Protein 6V67 (pdb70)

Nearest PDB structures (foldseek):
  6v67-assembly1_A  TM=1.024E+00  e=6.667E-07  synthetic construct
  4llg-assembly2_N  TM=4.588E-01  e=8.953E-01  Escherichia phage T7
  8hjj-assembly3_C  TM=6.338E-01  e=7.890E+00  Rhodobacter capsulatus DE442
  7bpm-assembly1_A  TM=6.033E-01  e=7.355E+00  synthetic construct
  6v67-assembly1_A  TM=9.864E-01  e=9.650E-06  synthetic construct

Structure (mmCIF, N/CA/C/O backbone):
data_6V67
#
_entry.id   6V67
#
_cell.length_a   50.849
_cell.length_b   26.744
_cell.length_c   51.537
_cell.angle_alpha   90.000
_cell.angle_beta   99.670
_cell.angle_gamma   90.000
#
_symmetry.space_group_name_H-M   'C 1 2 1'
#
loop_
_entity.id
_entity.type
_entity.pdbx_description
1 polymer 'PD-1 Binding Miniprotein GR918.2'
2 water water
#
loop_
_atom_site.group_PDB
_atom_site.id
_atom_site.type_symbol
_atom_site.label_atom_id
_atom_site.label_alt_id
_atom_site.label_comp_id
_atom_site.label_asym_id
_atom_site.label_entity_id
_atom_site.label_seq_id
_atom_site.pdbx_PDB_ins_code
_atom_site.Cartn_x
_atom_site.Cartn_y
_atom_site.Cartn_z
_atom_site.occupancy
_atom_site.B_iso_or_equiv
_atom_site.auth_seq_id
_atom_site.auth_comp_id
_atom_site.auth_asym_id
_atom_site.auth_atom_id
_atom_site.pdbx_PDB_model_num
ATOM 1 N N . SER A 1 2 ? 15.166 4.413 -1.390 1.00 25.29 2 SER A N 1
ATOM 2 C CA . SER A 1 2 ? 16.119 3.980 -0.374 1.00 24.05 2 SER A CA 1
ATOM 3 C C . SER A 1 2 ? 16.132 4.971 0.789 1.00 22.01 2 SER A C 1
ATOM 4 O O . SER A 1 2 ? 16.098 6.186 0.590 1.00 24.66 2 SER A O 1
ATOM 7 N N . CYS A 1 3 ? 16.184 4.456 2.005 1.00 17.35 3 CYS A N 1
ATOM 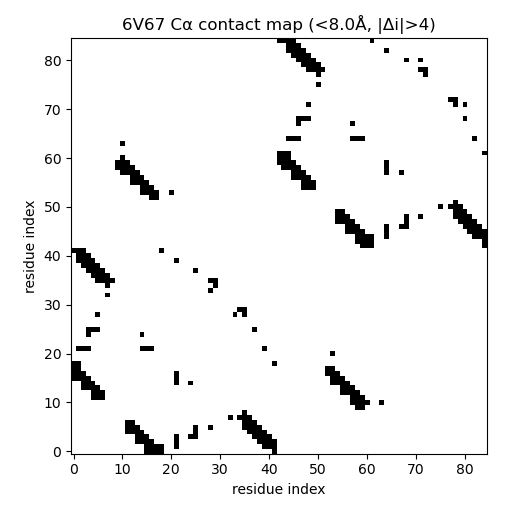8 C CA . CYS A 1 3 ? 16.053 5.291 3.184 1.00 15.40 3 CYS A CA 1
ATOM 9 C C . CYS A 1 3 ? 17.381 5.412 3.914 1.00 12.47 3 CYS A C 1
ATOM 10 O O . CYS A 1 3 ? 18.271 4.570 3.786 1.00 13.39 3 CYS A O 1
ATOM 17 N N . PHE A 1 4 ? 17.470 6.472 4.705 1.00 11.00 4 PHE A N 1
ATOM 18 C CA . PHE A 1 4 ? 18.589 6.749 5.596 1.00 10.82 4 PHE A CA 1
ATOM 19 C C . PHE A 1 4 ? 18.028 6.946 6.992 1.00 9.69 4 PHE A C 1
ATOM 20 O O . PHE A 1 4 ? 17.059 7.684 7.166 1.00 11.16 4 PHE A O 1
ATOM 37 N N . CYS A 1 5 ? 18.608 6.279 7.977 1.00 8.91 5 CYS A N 1
ATOM 38 C CA . CYS A 1 5 ? 18.130 6.416 9.337 1.00 8.68 5 CYS A CA 1
ATOM 39 C C . CYS A 1 5 ? 19.305 6.449 10.305 1.00 8.39 5 CYS A C 1
ATOM 40 O O . CYS A 1 5 ? 20.408 5.967 10.016 1.00 8.76 5 CYS A O 1
ATOM 47 N N . VAL A 1 6 ? 19.048 7.062 11.458 1.00 8.90 6 VAL A N 1
ATOM 48 C CA . VAL A 1 6 ? 20.088 7.482 12.388 1.00 9.10 6 VAL A CA 1
ATOM 49 C C . VAL A 1 6 ? 19.645 7.189 13.812 1.00 8.90 6 VAL A C 1
ATOM 50 O O . VAL A 1 6 ? 18.488 7.418 14.174 1.00 9.37 6 VAL A O 1
ATOM 63 N N . CYS A 1 7 ? 20.596 6.757 14.639 1.00 8.63 7 CYS A N 1
ATOM 64 C CA . CYS A 1 7 ? 20.400 6.527 16.071 1.00 8.73 7 CYS A CA 1
ATOM 65 C C . CYS A 1 7 ? 21.660 7.029 16.776 1.00 9.10 7 CYS A C 1
ATOM 66 O O . CYS A 1 7 ? 22.690 6.350 16.748 1.00 9.77 7 CYS A O 1
ATOM 73 N N . ILE A 1 8 ? 21.580 8.203 17.402 1.00 8.99 8 ILE A N 1
ATOM 74 C CA . ILE A 1 8 ? 22.725 8.840 18.056 1.00 9.27 8 ILE A CA 1
ATOM 75 C C . ILE A 1 8 ? 22.569 8.681 19.554 1.00 9.37 8 ILE A C 1
ATOM 76 O O . ILE A 1 8 ? 21.573 9.133 20.124 1.00 10.33 8 ILE A O 1
ATOM 92 N N . THR A 1 9 ? 23.578 8.102 20.206 1.00 10.10 9 THR A N 1
ATOM 93 C CA . THR A 1 9 ? 23.625 8.002 21.664 1.00 12.13 9 THR A CA 1
ATOM 94 C C . THR A 1 9 ? 24.961 8.560 22.124 1.00 11.04 9 THR A C 1
ATOM 95 O O . THR A 1 9 ? 25.977 7.855 22.206 1.00 11.11 9 THR A O 1
ATOM 106 N N . GLY A 1 10 ? 24.964 9.839 22.451 1.00 12.09 10 GLY A N 1
ATOM 107 C CA . GLY A 1 10 ? 26.185 10.477 22.869 1.00 12.25 10 GLY A CA 1
ATOM 108 C C . GLY A 1 10 ? 27.265 10.336 21.811 1.00 11.66 10 GLY A C 1
ATOM 109 O O . GLY A 1 10 ? 27.065 10.698 20.657 1.00 11.69 10 GLY A O 1
ATOM 113 N N . PRO A 1 11 ? 28.430 9.801 22.177 1.00 11.84 11 PRO A N 1
ATOM 114 C CA . PRO A 1 11 ? 29.535 9.682 21.221 1.00 12.18 11 PRO A CA 1
ATOM 115 C C . PRO A 1 11 ? 29.470 8.455 20.335 1.00 11.54 11 PRO A C 1
ATOM 116 O O . PRO A 1 11 ? 30.390 8.251 19.539 1.00 13.45 11 PRO A O 1
ATOM 127 N N . GLN A 1 12 ? 28.453 7.611 20.473 1.00 10.03 12 GLN A N 1
ATOM 128 C CA . GLN A 1 12 ? 28.245 6.494 19.570 1.00 9.89 12 GLN A CA 1
ATOM 129 C C . GLN A 1 12 ? 27.158 6.883 18.584 1.00 8.98 12 GLN A C 1
ATOM 130 O O . GLN A 1 12 ? 26.042 7.208 18.985 1.00 9.91 12 GLN A O 1
ATOM 144 N N . TRP A 1 13 ? 27.491 6.836 17.299 1.00 8.62 13 TRP A N 1
ATOM 145 C CA . TRP A 1 13 ? 26.614 7.302 16.235 1.00 8.70 13 TRP A CA 1
ATOM 146 C C . TRP A 1 13 ? 26.363 6.142 15.283 1.00 8.68 13 TRP A C 1
ATOM 147 O O . TRP A 1 13 ? 27.302 5.649 14.663 1.00 9.74 13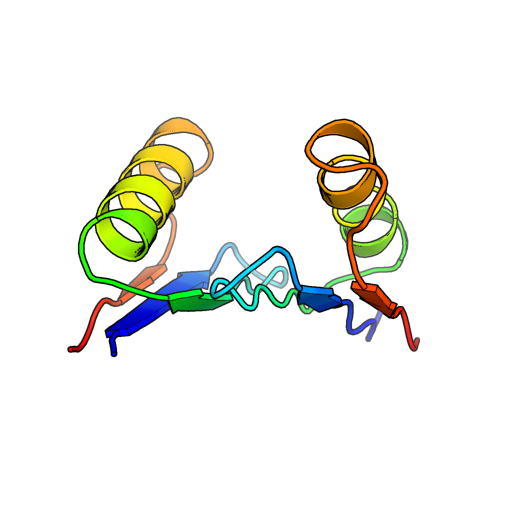 TRP A O 1
ATOM 168 N N A ASP A 1 14 ? 25.109 5.712 15.165 0.74 8.13 14 ASP A N 1
ATOM 169 N N B ASP A 1 14 ? 25.104 5.742 15.142 0.26 8.55 14 ASP A N 1
ATOM 170 C CA A ASP A 1 14 ? 24.748 4.598 14.302 0.74 8.29 14 ASP A CA 1
ATOM 171 C CA B ASP A 1 14 ? 24.741 4.616 14.298 0.26 8.62 14 ASP A CA 1
ATOM 172 C C A ASP A 1 14 ? 23.901 5.080 13.134 0.74 8.18 14 ASP A C 1
ATOM 173 C C B ASP A 1 14 ? 23.882 5.080 13.133 0.26 8.39 14 ASP A C 1
ATOM 174 O O A ASP A 1 14 ? 23.003 5.913 13.302 0.74 8.47 14 ASP A O 1
ATOM 175 O O B ASP A 1 14 ? 22.998 5.928 13.293 0.26 8.44 14 ASP A O 1
ATOM 192 N N . TYR A 1 15 ? 24.138 4.497 11.965 1.00 8.08 15 TYR A N 1
ATOM 193 C CA . TYR A 1 15 ? 23.453 4.853 10.733 1.00 8.30 15 TYR A CA 1
ATOM 194 C C . TYR A 1 15 ? 23.094 3.587 9.975 1.00 8.74 15 TYR A C 1
ATOM 195 O O . TYR A 1 15 ? 23.786 2.569 10.067 1.00 8.94 15 TYR A O 1
ATOM 214 N N . ARG A 1 16 ? 22.025 3.678 9.189 1.00 8.84 16 ARG A N 1
ATOM 215 C CA . ARG A 1 16 ? 21.626 2.613 8.294 1.00 8.99 16 ARG A CA 1
ATOM 216 C C . ARG A 1 16 ? 21.111 3.207 6.994 1.00 9.46 16 ARG A C 1
ATOM 217 O O . ARG A 1 16 ? 20.360 4.187 6.982 1.00 9.79 16 ARG A O 1
ATOM 238 N N . TYR A 1 17 ? 21.521 2.586 5.890 1.00 9.89 17 TYR A N 1
ATOM 239 C CA . TYR A 1 17 ? 20.939 2.788 4.571 1.00 11.18 17 TYR A CA 1
ATOM 240 C C . TYR A 1 17 ? 20.256 1.480 4.205 1.00 11.97 17 TYR A C 1
ATOM 241 O O . TYR A 1 17 ? 20.888 0.428 4.205 1.00 13.20 17 TYR A O 1
ATOM 259 N N . GLY A 1 18 ? 18.964 1.535 3.948 1.00 12.72 18 GLY A N 1
ATOM 260 C CA . GLY A 1 18 ? 18.216 0.339 3.613 1.00 14.82 18 GLY A CA 1
ATOM 261 C C . GLY A 1 18 ? 16.833 0.720 3.129 1.00 15.83 18 GLY A C 1
ATOM 262 O O . GLY A 1 18 ? 16.559 1.889 2.869 1.00 16.92 18 GLY A O 1
ATOM 266 N N . ASN A 1 19 ? 15.947 -0.269 3.018 1.00 16.49 19 ASN A N 1
ATOM 267 C CA . ASN A 1 19 ? 14.579 0.042 2.621 1.00 16.61 19 ASN A CA 1
ATOM 268 C C . ASN A 1 19 ? 13.785 0.525 3.833 1.00 15.72 19 ASN A C 1
ATOM 269 O O . ASN A 1 19 ? 14.280 0.551 4.958 1.00 14.32 19 ASN A O 1
ATOM 280 N N A LYS A 1 20 ? 12.528 0.927 3.615 0.41 15.95 20 LYS A N 1
ATOM 281 N N B LYS A 1 20 ? 12.539 0.938 3.602 0.59 16.04 20 LYS A N 1
ATOM 282 C CA A LYS A 1 20 ? 11.777 1.525 4.716 0.41 16.51 20 LYS A CA 1
ATOM 283 C CA B LYS A 1 20 ? 11.792 1.516 4.710 0.59 16.82 20 LYS A CA 1
ATOM 284 C C A LYS A 1 20 ? 11.457 0.506 5.803 0.41 15.85 20 LYS A C 1
ATOM 285 C C B LYS A 1 20 ? 11.569 0.490 5.815 0.59 15.64 20 LYS A C 1
ATOM 286 O O A LYS A 1 20 ? 11.312 0.881 6.970 0.41 15.48 20 LYS A O 1
ATOM 287 O O B LYS A 1 20 ? 11.615 0.831 6.999 0.59 15.20 20 LYS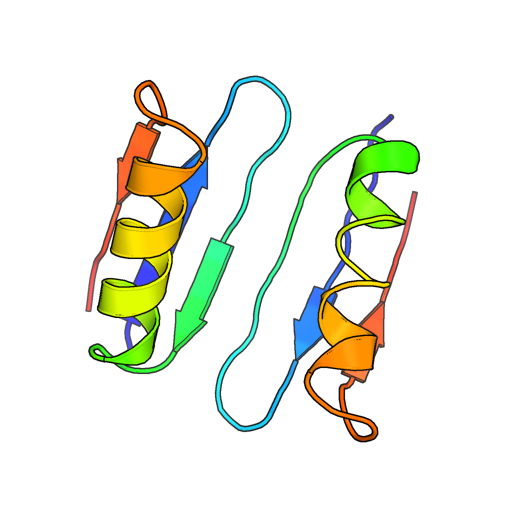 A O 1
ATOM 324 N N . GLU A 1 21 ? 11.352 -0.777 5.460 1.00 15.74 21 GLU A N 1
ATOM 325 C CA . GLU A 1 21 ? 11.167 -1.784 6.499 1.00 15.31 21 GLU A CA 1
ATOM 326 C C . GLU A 1 21 ? 12.402 -1.891 7.382 1.00 13.74 21 GLU A C 1
ATOM 327 O O . GLU A 1 21 ? 12.295 -2.014 8.608 1.00 13.72 21 GLU A O 1
ATOM 340 N N . GLN A 1 22 ? 13.580 -1.858 6.768 1.00 13.26 22 GLN A N 1
ATOM 341 C CA . GLN A 1 22 ? 14.814 -1.982 7.530 1.00 12.56 22 GLN A CA 1
ATOM 342 C C . GLN A 1 22 ? 15.067 -0.747 8.374 1.00 11.73 22 GLN A C 1
ATOM 343 O O . GLN A 1 22 ? 15.598 -0.861 9.484 1.00 11.42 22 GLN A O 1
ATOM 357 N N . CYS A 1 23 ? 14.712 0.441 7.870 1.00 11.40 23 CYS A N 1
ATOM 358 C CA . CYS A 1 23 ? 14.873 1.642 8.683 1.00 10.91 23 CYS A CA 1
ATOM 359 C C . CYS A 1 23 ? 13.826 1.740 9.779 1.00 10.33 23 CYS A C 1
ATOM 360 O O . CYS A 1 23 ? 14.131 2.222 10.871 1.00 10.31 23 CYS A O 1
ATOM 367 N N . LYS A 1 24 ? 12.603 1.273 9.537 1.00 10.42 24 LYS A N 1
ATOM 368 C CA . LYS A 1 24 ? 11.647 1.188 10.640 1.00 10.43 24 LYS A CA 1
ATOM 369 C C . LYS A 1 24 ? 12.162 0.250 11.727 1.00 10.92 24 LYS A C 1
ATOM 370 O O . LYS A 1 24 ? 12.061 0.551 12.924 1.00 11.17 24 LYS A O 1
ATOM 389 N N . LYS A 1 25 ? 12.713 -0.896 11.332 1.00 11.27 25 LYS A N 1
ATOM 390 C CA . LYS A 1 25 ? 13.251 -1.827 12.318 1.00 12.05 25 LYS A CA 1
ATOM 391 C C . LYS A 1 25 ? 14.404 -1.189 13.086 1.00 11.20 25 LYS A C 1
ATOM 392 O O . LYS A 1 25 ? 14.501 -1.325 14.309 1.00 11.56 25 LYS A O 1
ATOM 399 N N . PHE A 1 26 ? 15.258 -0.458 12.378 1.00 11.01 26 PHE A N 1
ATOM 400 C CA . PHE A 1 26 ? 16.388 0.219 12.998 1.00 10.64 26 PHE A CA 1
ATOM 401 C C . PHE A 1 26 ? 15.923 1.171 14.087 1.00 10.20 26 PHE A C 1
ATOM 402 O O . PHE A 1 26 ? 16.493 1.202 15.186 1.00 10.03 26 PHE A O 1
ATOM 419 N N . LEU A 1 27 ? 14.890 1.962 13.802 1.0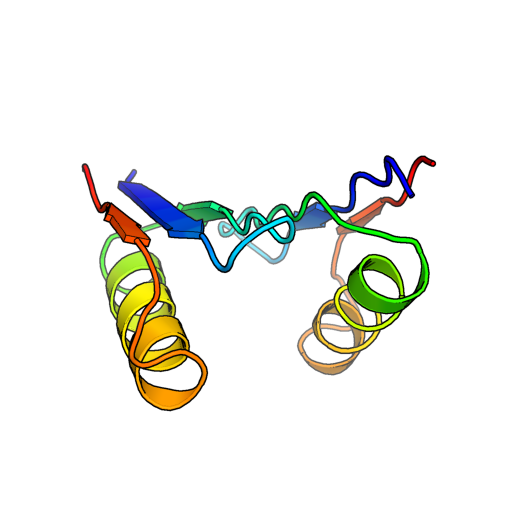0 10.03 27 LEU A N 1
ATOM 420 C CA . LEU A 1 27 ? 14.412 2.892 14.814 1.00 10.92 27 LEU A CA 1
ATOM 421 C C . LEU A 1 27 ? 13.705 2.188 15.958 1.00 10.26 27 LEU A C 1
ATOM 422 O O . LEU A 1 27 ? 13.800 2.642 17.095 1.00 10.90 27 LEU A O 1
ATOM 438 N N . THR A 1 28 ? 12.998 1.092 15.694 1.00 11.00 28 THR A N 1
ATOM 439 C CA . THR A 1 28 ? 12.394 0.341 16.793 1.00 12.12 28 THR A CA 1
ATOM 440 C C . THR A 1 28 ? 13.470 -0.199 17.723 1.00 11.77 28 THR A C 1
ATOM 441 O O . THR A 1 28 ? 13.350 -0.115 18.953 1.00 12.57 28 THR A O 1
ATOM 452 N N . GLU A 1 29 ? 14.528 -0.773 17.145 1.00 11.50 29 GLU A N 1
ATOM 453 C CA . GLU A 1 29 ? 15.642 -1.266 17.946 1.00 12.88 29 GLU A CA 1
ATOM 454 C C . GLU A 1 29 ? 16.319 -0.129 18.689 1.00 12.29 29 GLU A C 1
ATOM 455 O O . GLU A 1 29 ? 16.676 -0.271 19.861 1.00 12.68 29 GLU A O 1
ATOM 462 N N . CYS A 1 30 ? 16.503 1.007 18.017 1.00 11.28 30 CYS A N 1
ATOM 463 C CA . CYS A 1 30 ? 17.095 2.170 18.661 1.00 11.79 30 CYS A CA 1
ATOM 464 C C . CYS A 1 30 ? 16.300 2.554 19.896 1.00 12.30 30 CYS A C 1
ATOM 465 O O . CYS A 1 30 ? 16.871 2.807 20.960 1.00 13.29 30 CYS A O 1
ATOM 473 N N . GLU A 1 31 ? 14.974 2.578 19.772 1.00 12.25 31 GLU A N 1
ATOM 474 C CA . GLU A 1 31 ? 14.123 3.007 20.876 1.00 13.29 31 GLU A CA 1
ATOM 475 C C . GLU A 1 31 ? 14.143 2.003 22.025 1.00 12.97 31 GLU A C 1
ATOM 476 O O . GLU A 1 31 ? 14.146 2.391 23.196 1.00 13.83 31 GLU A O 1
ATOM 488 N N . GLN A 1 32 ? 14.165 0.712 21.712 1.00 12.88 32 GLN A N 1
ATOM 489 C CA . GLN A 1 32 ? 14.190 -0.293 22.763 1.00 14.55 32 GLN A CA 1
ATOM 490 C C . GLN A 1 32 ? 15.493 -0.250 23.539 1.00 14.62 32 GLN A C 1
ATOM 491 O O . GLN A 1 32 ? 15.500 -0.437 24.761 1.00 15.95 32 GLN A O 1
ATOM 505 N N . LYS A 1 33 ? 16.611 -0.058 22.844 1.00 13.98 33 LYS A N 1
ATOM 506 C CA . LYS A 1 33 ? 17.918 -0.044 23.483 1.00 14.75 33 LYS A CA 1
ATOM 507 C C . LYS A 1 33 ? 18.269 1.314 24.061 1.00 14.38 33 LYS A C 1
ATOM 508 O O . LYS A 1 33 ? 18.981 1.393 25.070 1.00 15.34 33 LYS A O 1
ATOM 518 N N . ASN A 1 34 ? 17.786 2.377 23.442 1.00 13.24 34 ASN A N 1
ATOM 519 C CA . ASN A 1 34 ? 18.288 3.727 23.679 1.00 13.41 34 ASN A CA 1
ATOM 520 C C . ASN A 1 34 ? 17.127 4.707 23.759 1.00 13.09 34 ASN A C 1
ATOM 521 O O . ASN A 1 34 ? 16.882 5.472 22.815 1.00 13.57 34 ASN A O 1
ATOM 532 N N . PRO A 1 35 ? 16.408 4.737 24.891 1.00 15.06 35 PRO A N 1
ATOM 533 C CA . PRO A 1 35 ? 15.232 5.619 25.018 1.00 16.84 35 PRO A CA 1
ATOM 534 C C . PRO A 1 35 ? 15.513 7.089 24.788 1.00 15.98 35 PRO A C 1
ATOM 535 O O . PRO A 1 35 ? 14.590 7.848 24.461 1.00 17.98 35 PRO A O 1
ATOM 546 N N . GLY A 1 36 ? 16.742 7.527 24.986 1.00 13.52 36 GLY A N 1
ATOM 547 C CA . GLY A 1 36 ? 17.087 8.921 24.833 1.00 12.35 36 GLY A CA 1
ATOM 548 C C . GLY A 1 36 ? 17.749 9.287 23.523 1.00 11.08 36 GLY A C 1
ATOM 549 O O . GLY A 1 36 ? 18.233 10.416 23.391 1.00 11.34 36 GLY A O 1
ATOM 553 N N . ALA A 1 37 ? 17.788 8.383 22.551 1.00 10.61 37 ALA A N 1
ATOM 554 C CA . ALA A 1 37 ? 18.568 8.624 21.343 1.00 10.65 37 ALA A CA 1
ATOM 555 C C . ALA A 1 37 ? 18.006 9.777 20.528 1.00 10.30 37 ALA A C 1
ATOM 556 O O . ALA A 1 37 ? 16.799 10.025 20.517 1.00 10.85 37 ALA A O 1
ATOM 563 N N . GLU A 1 38 ? 18.890 10.439 19.788 1.00 9.92 38 GLU A N 1
ATOM 564 C CA . GLU A 1 38 ? 18.464 11.317 18.709 1.00 10.45 38 GLU A CA 1
ATOM 565 C C . GLU A 1 38 ? 18.322 10.462 17.456 1.00 10.39 38 GLU A C 1
ATOM 566 O O . GLU A 1 38 ? 19.133 9.567 17.201 1.00 11.41 38 GLU A O 1
ATOM 578 N N . VAL A 1 39 ? 17.248 10.695 16.704 1.00 9.82 39 VAL A N 1
ATOM 579 C CA . VAL A 1 39 ? 16.889 9.803 15.615 1.00 9.76 39 VAL A CA 1
ATOM 580 C C . VAL A 1 39 ? 16.543 10.589 14.362 1.00 9.77 39 VAL A C 1
ATOM 581 O O . VAL A 1 39 ? 16.175 11.765 14.408 1.00 11.34 39 VAL A O 1
ATOM 594 N N . GLU A 1 40 ? 16.570 9.883 13.235 1.00 9.48 40 GLU A N 1
ATOM 595 C CA . GLU A 1 40 ? 16.145 10.416 11.948 1.00 10.00 40 GLU A CA 1
ATOM 596 C C . GLU A 1 40 ? 15.739 9.255 11.056 1.00 9.51 40 GLU A C 1
ATOM 597 O O . GLU A 1 40 ? 16.330 8.180 11.134 1.00 9.84 40 GLU A O 1
ATOM 609 N N A ILE A 1 41 ? 14.777 9.493 10.169 0.46 9.84 41 ILE A N 1
ATOM 610 N N B ILE A 1 41 ? 14.700 9.465 10.242 0.54 9.74 41 ILE A N 1
ATOM 611 C CA A ILE A 1 41 ? 14.506 8.571 9.069 0.46 10.63 41 ILE A CA 1
ATOM 612 C CA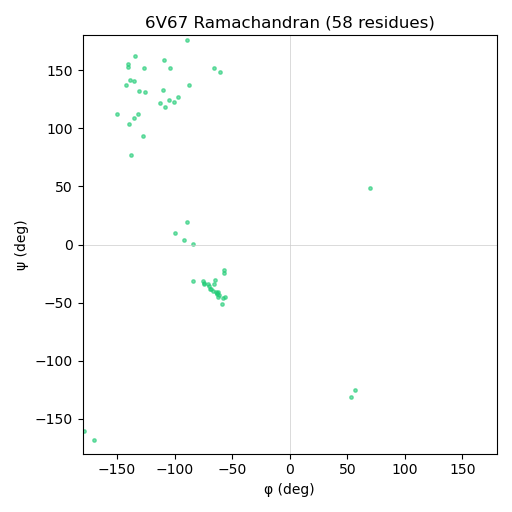 B ILE A 1 41 ? 14.415 8.647 9.064 0.54 9.93 41 ILE A CA 1
ATOM 613 C C A ILE A 1 41 ? 13.988 9.398 7.901 0.46 11.42 41 ILE A C 1
ATOM 614 C C B ILE A 1 41 ? 14.103 9.595 7.929 0.54 10.88 41 ILE A C 1
ATOM 615 O O A ILE A 1 41 ? 12.991 10.115 8.030 0.46 10.57 41 ILE A O 1
ATOM 616 O O B ILE A 1 41 ? 13.274 10.499 8.083 0.54 10.09 41 ILE A O 1
ATOM 647 N N . GLN A 1 42 ? 14.696 9.336 6.773 1.00 12.87 42 GLN A N 1
ATOM 648 C CA . GLN A 1 42 ? 14.326 10.032 5.553 1.00 15.67 42 GLN A CA 1
ATOM 649 C C . GLN A 1 42 ? 14.405 9.048 4.399 1.00 16.39 42 GLN A C 1
ATOM 650 O O . GLN A 1 42 ? 15.407 8.342 4.250 1.00 16.51 42 GLN A O 1
ATOM 658 N N . CYS A 1 43 ? 13.362 9.017 3.576 1.00 18.18 43 CYS A N 1
ATOM 659 C CA . CYS A 1 43 ? 13.305 8.116 2.428 1.00 20.67 43 CYS A CA 1
ATOM 660 C C . CYS A 1 43 ? 13.073 8.883 1.143 1.00 23.51 43 CYS A C 1
ATOM 661 O O . CYS A 1 43 ? 12.998 10.110 1.156 1.00 25.45 43 CYS A O 1
ATOM 669 N N . GLY B 1 1 ? 39.489 6.417 21.222 1.00 29.19 1 GLY B N 1
ATOM 670 C CA . GLY B 1 1 ? 38.280 6.334 20.352 1.00 28.62 1 GLY B CA 1
ATOM 671 C C . GLY B 1 1 ? 38.552 6.683 18.898 1.00 28.27 1 GLY B C 1
ATOM 672 O O . GLY B 1 1 ? 39.647 6.469 18.380 1.00 29.72 1 GLY B O 1
ATOM 678 N N . SER B 1 2 ? 37.531 7.220 18.227 1.00 26.62 2 SER B N 1
ATOM 679 C CA . SER B 1 2 ? 37.653 7.599 16.820 1.00 24.18 2 SER B CA 1
ATOM 680 C C . SER B 1 2 ? 37.759 6.359 15.928 1.00 20.16 2 SER B C 1
ATOM 681 O O . SER B 1 2 ? 38.647 6.254 15.076 1.00 22.26 2 SER B O 1
ATOM 685 N N . CYS B 1 3 ? 36.853 5.404 16.152 1.00 15.79 3 CYS B N 1
ATOM 686 C CA . CYS B 1 3 ? 36.694 4.261 15.273 1.00 14.04 3 CYS B CA 1
ATOM 687 C C . CYS B 1 3 ? 35.462 4.438 14.406 1.00 12.39 3 CYS B C 1
ATOM 688 O O . CYS B 1 3 ? 34.476 5.080 14.789 1.00 12.84 3 CYS B O 1
ATOM 695 N N . PHE B 1 4 ? 35.540 3.824 13.236 1.00 11.18 4 PHE B N 1
ATOM 696 C CA . PHE B 1 4 ? 34.473 3.770 12.254 1.00 10.93 4 PHE B CA 1
ATOM 697 C C . PHE B 1 4 ? 34.347 2.317 11.845 1.00 9.75 4 PHE B C 1
ATOM 698 O O . PHE B 1 4 ? 35.357 1.661 11.584 1.00 11.52 4 PHE B O 1
ATOM 715 N N . CYS B 1 5 ? 33.132 1.794 11.827 1.00 8.97 5 CYS B N 1
ATOM 716 C CA . CYS B 1 5 ? 32.941 0.399 11.484 1.00 8.65 5 CYS B CA 1
ATOM 717 C C . CYS B 1 5 ? 31.698 0.242 10.624 1.00 8.15 5 CYS B C 1
ATOM 718 O O . CYS B 1 5 ? 30.766 1.046 10.695 1.00 8.79 5 CYS B O 1
ATOM 725 N N . VAL B 1 6 ? 31.711 -0.799 9.799 1.00 8.63 6 VAL B N 1
ATOM 726 C CA . VAL B 1 6 ? 30.731 -0.995 8.739 1.00 9.03 6 VAL B CA 1
ATOM 727 C C . VAL B 1 6 ? 30.273 -2.441 8.736 1.00 9.06 6 VAL B C 1
ATOM 728 O O . VAL B 1 6 ? 31.086 -3.359 8.882 1.00 9.97 6 VAL B O 1
ATOM 741 N N . CYS B 1 7 ? 28.976 -2.636 8.507 1.00 9.33 7 CYS B N 1
ATOM 742 C CA . CYS B 1 7 ? 28.363 -3.950 8.354 1.00 10.60 7 CYS B CA 1
ATOM 743 C C . CYS B 1 7 ? 27.430 -3.872 7.157 1.00 10.87 7 CYS B C 1
ATOM 744 O O . CYS B 1 7 ? 26.380 -3.230 7.241 1.00 11.52 7 CYS B O 1
ATOM 751 N N . ILE B 1 8 ? 27.796 -4.525 6.059 1.00 11.81 8 ILE B N 1
ATOM 752 C CA . ILE B 1 8 ? 26.957 -4.584 4.864 1.00 13.39 8 ILE B CA 1
ATOM 753 C C . ILE B 1 8 ? 26.396 -5.991 4.736 1.00 1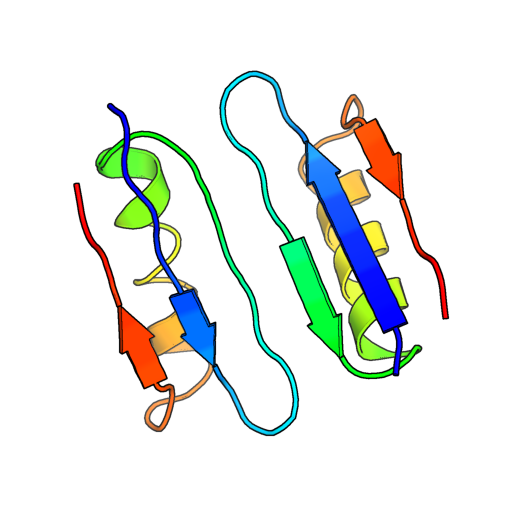3.76 8 ILE B C 1
ATOM 754 O O . ILE B 1 8 ? 27.156 -6.958 4.616 1.00 14.88 8 ILE B O 1
ATOM 770 N N . THR B 1 9 ? 25.068 -6.097 4.782 1.00 14.29 9 THR B N 1
ATOM 771 C CA . THR B 1 9 ? 24.362 -7.375 4.719 1.00 15.46 9 THR B CA 1
ATOM 772 C C . THR B 1 9 ? 23.250 -7.229 3.690 1.00 14.82 9 THR B C 1
ATOM 773 O O . THR B 1 9 ? 22.286 -6.492 3.915 1.00 14.79 9 THR B O 1
ATOM 784 N N . GLY B 1 10 ? 23.356 -7.919 2.569 1.00 15.47 10 GLY B N 1
ATOM 785 C CA . GLY B 1 10 ? 22.390 -7.736 1.520 1.00 16.06 10 GLY B CA 1
ATOM 786 C C . GLY B 1 10 ? 22.257 -6.266 1.160 1.00 15.77 10 GLY B C 1
ATOM 787 O O . GLY B 1 10 ? 23.255 -5.565 0.972 1.00 16.04 10 GLY B O 1
ATOM 792 N N . PRO B 1 11 ? 21.023 -5.761 1.077 1.00 15.91 11 PRO B N 1
ATOM 793 C CA . PRO B 1 11 ? 20.815 -4.365 0.658 1.00 16.18 11 PRO B CA 1
ATOM 794 C C . PRO B 1 11 ? 20.817 -3.364 1.813 1.00 15.97 11 PRO B C 1
ATOM 795 O O . PRO B 1 11 ? 20.311 -2.245 1.686 1.00 18.07 11 PRO B O 1
ATOM 806 N N . GLN B 1 12 ? 21.373 -3.756 2.951 1.00 14.92 12 GLN B N 1
ATOM 807 C CA . GLN B 1 12 ? 21.394 -2.934 4.151 1.00 15.04 12 GLN B CA 1
ATOM 808 C C . GLN B 1 12 ? 22.838 -2.605 4.491 1.00 13.50 12 GLN B C 1
ATOM 809 O O . GLN B 1 12 ? 23.660 -3.505 4.644 1.00 15.46 12 GLN B O 1
ATOM 823 N N A TRP B 1 13 ? 23.133 -1.328 4.596 0.51 11.95 13 TRP B N 1
ATOM 824 N N B TRP B 1 13 ? 23.154 -1.307 4.579 0.49 12.12 13 TRP B N 1
ATOM 825 C CA A TRP B 1 13 ? 24.483 -0.871 4.856 0.51 11.34 13 TRP B CA 1
ATOM 826 C CA B TRP B 1 13 ? 24.510 -0.794 4.816 0.49 11.56 13 TRP B CA 1
ATOM 827 C C A TRP B 1 13 ? 24.450 -0.091 6.160 0.51 10.45 13 TRP B C 1
ATOM 828 C C B TRP B 1 13 ? 24.489 -0.053 6.152 0.49 10.75 13 TRP B C 1
ATOM 829 O O A TRP B 1 13 ? 23.845 0.985 6.232 0.51 10.73 13 TRP B O 1
ATOM 830 O O B TRP B 1 13 ? 23.954 1.058 6.236 0.49 11.40 13 TRP B O 1
ATOM 871 N N . ASP B 1 14 ? 25.054 -0.667 7.194 1.00 9.74 14 ASP B N 1
ATOM 872 C CA . ASP B 1 14 ? 25.067 -0.102 8.531 1.00 9.19 14 ASP B CA 1
ATOM 873 C C . ASP B 1 14 ? 26.465 0.401 8.857 1.00 8.83 14 ASP B C 1
ATOM 874 O O . ASP B 1 14 ? 27.474 -0.198 8.478 1.00 9.46 14 ASP B O 1
ATOM 884 N N A TYR B 1 15 ? 26.494 1.457 9.656 0.61 8.60 15 TYR B N 1
ATOM 885 N N B TYR B 1 15 ? 26.544 1.527 9.551 0.39 9.01 15 TYR B N 1
ATOM 886 C CA A TYR B 1 15 ? 27.706 2.147 10.046 0.61 9.03 15 TYR B CA 1
ATOM 887 C CA B TYR B 1 15 ? 27.841 1.943 10.050 0.39 9.72 15 TYR B CA 1
ATOM 888 C C A TYR B 1 15 ? 27.620 2.528 11.510 0.61 8.96 15 TYR B C 1
ATOM 889 C C B TYR B 1 15 ? 27.706 2.665 11.379 0.39 9.32 15 TYR B C 1
ATOM 890 O O A TYR B 1 15 ? 26.532 2.771 12.044 0.61 9.07 15 TYR B O 1
ATOM 891 O O B TYR B 1 15 ? 26.674 3.273 11.686 0.39 9.05 15 TYR B O 1
ATOM 926 N N . ARG B 1 16 ? 28.786 2.581 12.154 1.00 9.31 16 ARG B N 1
ATOM 927 C CA . ARG B 1 16 ? 28.893 3.102 13.498 1.00 9.07 16 ARG B CA 1
ATOM 928 C C . ARG B 1 16 ? 30.184 3.901 13.623 1.00 9.21 16 ARG B C 1
ATOM 929 O O . ARG B 1 16 ? 31.256 3.496 13.146 1.00 9.68 16 ARG B O 1
ATOM 950 N N . TYR B 1 17 ? 30.082 5.021 14.326 1.00 8.82 17 TYR B N 1
ATOM 951 C CA . TYR B 1 17 ? 31.229 5.742 14.854 1.00 9.41 17 TYR B CA 1
ATOM 952 C C . TYR B 1 17 ? 31.215 5.586 16.364 1.00 9.18 17 TYR B C 1
ATOM 953 O O . TYR B 1 17 ? 30.181 5.758 17.006 1.00 9.74 17 TYR B O 1
ATOM 971 N N . GLY B 1 18 ? 32.360 5.263 16.936 1.00 10.42 18 GLY B N 1
ATOM 972 C CA . GLY B 1 18 ? 32.449 5.113 18.373 1.00 11.38 18 GLY B CA 1
ATOM 973 C C . GLY B 1 18 ? 33.873 4.776 18.763 1.00 12.36 18 GLY B C 1
ATOM 974 O O . GLY B 1 18 ? 34.811 4.979 17.988 1.00 15.00 18 GLY B O 1
ATOM 978 N N . ASN B 1 19 ? 34.027 4.219 19.958 1.00 11.69 19 ASN B N 1
ATOM 979 C CA . ASN B 1 19 ? 35.329 3.752 20.400 1.00 12.35 19 ASN B CA 1
ATOM 980 C C . ASN B 1 19 ? 35.524 2.304 19.964 1.00 12.28 19 ASN B C 1
ATOM 981 O O . ASN B 1 19 ? 34.646 1.689 19.348 1.00 11.60 19 ASN B O 1
ATOM 992 N N . LYS B 1 20 ? 36.720 1.763 20.231 1.00 12.80 20 LYS B N 1
ATOM 993 C CA . LYS B 1 20 ? 37.007 0.431 19.724 1.00 13.05 20 LYS B CA 1
ATOM 994 C C . LYS B 1 20 ? 36.113 -0.612 20.382 1.00 12.52 20 LYS B C 1
ATOM 995 O O . LYS B 1 20 ? 35.761 -1.603 19.744 1.00 12.38 20 LYS B O 1
ATOM 1014 N N . GLU B 1 21 ? 35.755 -0.431 21.650 1.00 13.25 21 GLU B N 1
ATOM 1015 C CA . GLU B 1 21 ? 34.857 -1.393 22.280 1.00 13.89 21 GLU B CA 1
ATOM 1016 C C . GLU B 1 21 ? 33.502 -1.404 21.585 1.00 12.89 21 GLU B C 1
ATOM 1017 O O . GLU B 1 21 ? 32.939 -2.470 21.312 1.00 13.08 21 GLU B O 1
ATOM 1029 N N . GLN B 1 22 ? 32.990 -0.223 21.258 1.00 12.11 22 GLN B N 1
ATOM 1030 C CA . GLN B 1 22 ? 31.699 -0.119 20.596 1.00 11.57 22 GLN B CA 1
ATOM 1031 C C . GLN B 1 22 ? 31.757 -0.672 19.179 1.00 10.61 22 GLN B C 1
ATOM 1032 O O . GLN B 1 22 ? 30.810 -1.323 18.727 1.00 10.63 22 GLN B O 1
ATOM 1046 N N . CYS B 1 23 ? 32.853 -0.441 18.464 1.00 10.19 23 CYS B N 1
ATOM 1047 C CA . CYS B 1 23 ? 32.956 -0.996 17.118 1.00 10.07 23 CYS B CA 1
ATOM 1048 C C . CYS B 1 23 ? 33.227 -2.495 17.127 1.00 10.18 23 CYS B C 1
ATOM 1049 O O . CYS B 1 23 ? 32.754 -3.204 16.237 1.00 10.51 23 CYS B O 1
ATOM 1056 N N . LYS B 1 24 ? 33.967 -3.007 18.115 1.00 10.23 24 LYS B N 1
ATOM 1057 C CA . LYS B 1 24 ? 34.127 -4.453 18.217 1.00 10.34 24 LYS B CA 1
ATOM 1058 C C . LYS B 1 24 ? 32.783 -5.133 18.464 1.00 10.70 24 LYS B C 1
ATOM 1059 O O . LYS B 1 24 ? 32.477 -6.169 17.863 1.00 11.28 24 LYS B O 1
ATOM 1078 N N A LYS B 1 25 ? 31.960 -4.567 19.349 0.38 10.94 25 LYS B N 1
ATOM 1079 N N B LYS B 1 25 ? 31.957 -4.547 19.331 0.62 11.10 25 LYS B N 1
ATOM 1080 C CA A LYS B 1 25 ? 30.632 -5.129 19.571 0.38 11.24 25 LYS B CA 1
ATOM 1081 C CA B LYS B 1 25 ? 30.632 -5.100 19.589 0.62 11.52 25 LYS B CA 1
ATOM 1082 C C A LYS B 1 25 ? 29.799 -5.079 18.296 0.38 10.67 25 LYS B C 1
ATOM 1083 C C B LYS B 1 25 ? 29.761 -5.051 18.336 0.62 10.97 25 LYS B C 1
ATOM 1084 O O A LYS B 1 25 ? 29.133 -6.059 17.935 0.38 10.68 25 LYS B O 1
ATOM 1085 O O B LYS B 1 25 ? 29.014 -5.995 18.045 0.62 11.44 25 LYS B O 1
ATOM 1098 N N . PHE B 1 26 ? 29.825 -3.939 17.600 1.00 10.49 26 PHE B N 1
ATOM 1099 C CA . PHE B 1 26 ? 29.088 -3.801 16.348 1.00 10.08 26 PHE B CA 1
ATOM 1100 C C . PHE B 1 26 ? 29.472 -4.893 15.360 1.00 10.39 26 PHE B C 1
ATOM 1101 O O . PHE B 1 26 ? 28.599 -5.493 14.716 1.00 10.95 26 PHE B O 1
ATOM 1118 N N A LEU B 1 27 ? 30.756 -5.197 15.225 0.60 10.32 27 LEU B N 1
ATOM 1119 N N B LEU B 1 27 ? 30.785 -5.154 15.245 0.40 10.87 27 LEU B N 1
ATOM 1120 C CA A LEU B 1 27 ? 31.106 -6.216 14.243 0.60 11.41 27 LEU B CA 1
ATOM 1121 C CA B LEU B 1 27 ? 31.308 -6.187 14.352 0.40 11.83 27 LEU B CA 1
ATOM 1122 C C A LEU B 1 27 ? 30.721 -7.611 14.700 0.60 10.73 27 LEU B C 1
ATOM 1123 C C B LEU B 1 27 ? 30.730 -7.552 14.698 0.40 11.80 27 LEU B C 1
ATOM 1124 O O A LEU B 1 27 ? 30.375 -8.449 13.866 0.60 10.84 27 LEU B O 1
ATOM 1125 O O B LEU B 1 27 ? 30.231 -8.263 13.821 0.40 11.93 27 LEU B O 1
ATOM 1156 N N A THR B 1 28 ? 30.780 -7.899 15.997 0.60 11.01 28 THR B N 1
ATOM 1157 N N B THR B 1 28 ? 30.777 -7.937 15.975 0.40 12.21 28 THR B N 1
ATOM 1158 C CA A THR B 1 28 ? 30.324 -9.207 16.448 0.60 11.39 28 THR B CA 1
ATOM 1159 C CA B THR B 1 28 ? 30.324 -9.275 16.337 0.40 12.68 28 THR B CA 1
ATOM 1160 C C A THR B 1 28 ? 28.847 -9.385 16.141 0.60 11.49 28 THR B C 1
ATOM 1161 C C B THR B 1 28 ? 28.817 -9.422 16.177 0.40 12.25 28 THR B C 1
ATOM 1162 O O A THR B 1 28 ? 28.425 -10.429 15.629 0.60 11.36 28 THR B O 1
ATOM 1163 O O B THR B 1 28 ? 28.342 -10.500 15.801 0.40 12.11 28 THR B O 1
ATOM 1184 N N . GLU B 1 29 ? 28.051 -8.360 16.437 1.00 12.14 29 GLU B N 1
ATOM 1185 C CA . GLU B 1 29 ? 26.622 -8.425 16.182 1.00 13.98 29 GLU B CA 1
ATOM 1186 C C . GLU B 1 29 ? 26.362 -8.577 14.690 1.00 13.53 29 GLU B C 1
ATOM 1187 O O . GLU B 1 29 ? 25.493 -9.349 14.274 1.00 14.20 29 GLU B O 1
ATOM 1200 N N . CYS B 1 30 ? 27.129 -7.863 13.870 1.00 12.20 30 CYS B N 1
ATOM 1201 C CA . CYS B 1 30 ? 27.015 -7.978 12.423 1.00 12.18 30 CYS B CA 1
ATOM 1202 C C . CYS B 1 30 ? 27.275 -9.407 11.967 1.00 11.91 30 CYS B C 1
ATOM 1203 O O . CYS B 1 30 ? 26.501 -9.991 11.193 1.00 13.10 30 CYS B O 1
ATOM 1210 N N . GLU B 1 31 ? 28.398 -9.968 12.410 1.00 11.29 31 GLU B N 1
ATOM 1211 C CA . GLU B 1 31 ? 28.812 -11.285 11.962 1.00 11.62 31 GLU B CA 1
ATOM 1212 C C . GLU B 1 31 ? 27.821 -12.354 12.386 1.00 11.50 31 GLU B C 1
ATOM 1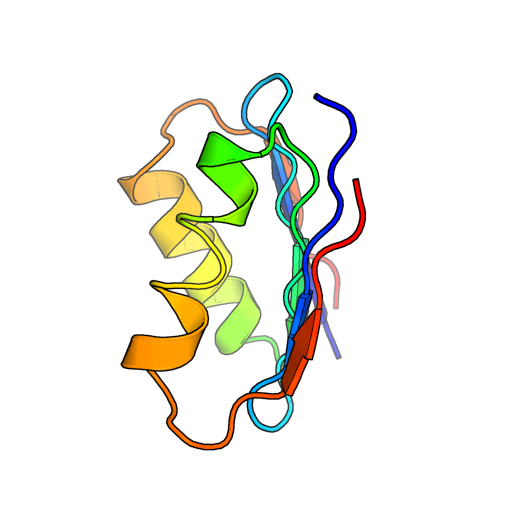213 O O . GLU B 1 31 ? 27.519 -13.268 11.614 1.00 11.76 31 GLU B O 1
ATOM 1225 N N . GLN B 1 32 ? 27.309 -12.269 13.608 1.00 11.18 32 GLN B N 1
ATOM 1226 C CA . GLN B 1 32 ? 26.452 -13.354 14.053 1.00 12.41 32 GLN B CA 1
ATOM 1227 C C . GLN B 1 32 ? 25.190 -13.422 13.215 1.00 12.59 32 GLN B C 1
ATOM 1228 O O . GLN B 1 32 ? 24.658 -14.512 12.977 1.00 13.40 32 GLN B O 1
ATOM 1242 N N . LYS B 1 33 ? 24.722 -12.279 12.714 1.00 14.11 33 LYS B N 1
ATOM 1243 C CA . LYS B 1 33 ? 23.489 -12.275 11.944 1.00 16.57 33 LYS B CA 1
ATOM 1244 C C . LYS B 1 33 ? 23.675 -12.838 10.544 1.00 17.19 33 LYS B C 1
ATOM 1245 O O . LYS B 1 33 ? 22.734 -13.420 9.994 1.00 18.09 33 LYS B O 1
ATOM 1252 N N . ASN B 1 34 ? 24.850 -12.668 9.942 1.00 17.66 34 ASN B N 1
ATOM 1253 C CA . ASN B 1 34 ? 25.035 -13.129 8.569 1.00 18.62 34 ASN B CA 1
ATOM 1254 C C . ASN B 1 34 ? 26.485 -13.521 8.315 1.00 17.57 34 ASN B C 1
ATOM 1255 O O . ASN B 1 34 ? 27.369 -12.657 8.281 1.00 17.06 34 ASN B O 1
ATOM 1266 N N . PRO B 1 35 ? 26.753 -14.810 8.099 1.00 16.98 35 PRO B N 1
ATOM 1267 C CA . PRO B 1 35 ? 28.116 -15.250 7.763 1.00 16.81 35 PRO B CA 1
ATOM 1268 C C . PRO B 1 35 ? 28.693 -14.588 6.532 1.00 15.07 35 PRO B C 1
ATOM 1269 O O . PRO B 1 35 ? 29.919 -14.558 6.383 1.00 14.77 35 PRO B O 1
ATOM 1280 N N . GLY B 1 36 ? 27.859 -14.061 5.648 1.00 14.11 36 GLY B N 1
ATOM 1281 C CA . GLY B 1 36 ? 28.327 -13.422 4.444 1.00 14.41 36 GLY B CA 1
ATOM 1282 C C . GLY B 1 36 ? 28.556 -11.935 4.553 1.00 13.78 36 GLY B C 1
ATOM 1283 O O . GLY B 1 36 ? 28.881 -11.304 3.544 1.00 14.66 36 GLY B O 1
ATOM 1287 N N . ALA B 1 37 ? 28.401 -11.352 5.738 1.00 13.90 37 ALA B N 1
ATOM 1288 C CA . ALA B 1 37 ? 28.455 -9.906 5.875 1.00 13.98 37 ALA B CA 1
ATOM 1289 C C . ALA B 1 37 ? 29.808 -9.358 5.426 1.00 12.74 37 ALA B C 1
ATOM 1290 O O . ALA B 1 37 ? 30.853 -10.004 5.557 1.00 13.68 37 ALA B O 1
ATOM 1297 N N . GLU B 1 38 ? 29.779 -8.140 4.900 1.00 12.59 38 GLU B N 1
ATOM 1298 C CA . GLU B 1 38 ? 30.991 -7.397 4.591 1.00 13.12 38 GLU B CA 1
ATOM 1299 C C . GLU B 1 38 ? 31.267 -6.453 5.753 1.00 13.13 38 GLU B C 1
ATOM 1300 O O . GLU B 1 38 ? 30.392 -5.680 6.141 1.00 14.25 38 GLU B O 1
ATOM 1312 N N . VAL B 1 39 ? 32.477 -6.511 6.306 1.00 12.04 39 VAL B N 1
ATOM 1313 C CA . VAL B 1 39 ? 32.797 -5.787 7.531 1.00 11.45 39 VAL B CA 1
ATOM 1314 C C . VAL B 1 39 ? 34.030 -4.924 7.339 1.00 11.16 39 VAL B C 1
ATOM 1315 O O . VAL B 1 39 ? 34.934 -5.249 6.563 1.00 13.41 39 VAL B O 1
ATOM 1328 N N . GLU B 1 40 ? 34.086 -3.842 8.108 1.00 9.89 40 GLU B N 1
ATOM 1329 C CA . GLU B 1 40 ? 35.247 -2.973 8.172 1.00 10.47 40 GLU B CA 1
ATOM 1330 C C . GLU B 1 40 ? 35.334 -2.357 9.557 1.00 9.58 40 GLU B C 1
ATOM 1331 O O . GLU B 1 40 ? 34.309 -2.058 10.166 1.00 9.78 40 GLU B O 1
ATOM 1343 N N A ILE B 1 41 ? 36.556 -2.141 10.040 0.58 10.03 41 ILE B N 1
ATOM 1344 N N B ILE B 1 41 ? 36.562 -2.206 10.057 0.42 9.46 41 ILE B N 1
ATOM 1345 C CA A ILE B 1 41 ? 36.780 -1.325 11.231 0.58 10.84 41 ILE B CA 1
ATOM 1346 C CA B ILE B 1 41 ? 36.869 -1.367 11.213 0.42 9.49 41 ILE B CA 1
ATOM 1347 C C A ILE B 1 41 ? 38.098 -0.584 11.056 0.58 11.27 41 ILE B C 1
ATOM 1348 C C B ILE B 1 41 ? 38.095 -0.549 10.865 0.42 10.74 41 ILE B C 1
ATOM 1349 O O A ILE B 1 41 ? 39.139 -1.190 10.775 0.58 10.82 41 ILE B O 1
ATOM 1350 O 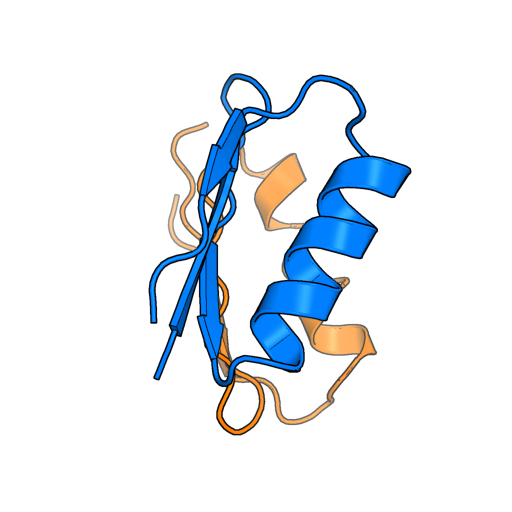O B ILE B 1 41 ? 39.095 -1.093 10.384 0.42 10.60 41 ILE B O 1
ATOM 1381 N N . GLN B 1 42 ? 38.048 0.741 11.169 1.00 12.29 42 GLN B N 1
ATOM 1382 C CA . GLN B 1 42 ? 39.215 1.602 11.036 1.00 15.12 42 GLN B CA 1
ATOM 1383 C C . GLN B 1 42 ? 39.226 2.544 12.225 1.00 15.47 42 GLN B C 1
ATOM 1384 O O . GLN B 1 42 ? 38.245 3.253 12.459 1.00 15.50 42 GLN B O 1
ATOM 1392 N N . CYS B 1 43 ? 40.309 2.533 12.987 1.00 16.95 43 CYS B N 1
ATOM 1393 C CA . CYS B 1 43 ? 40.443 3.389 14.151 1.00 19.11 43 CYS B CA 1
ATOM 1394 C C . CYS B 1 43 ? 41.666 4.271 13.991 1.00 22.22 43 CYS B C 1
ATOM 1395 O O . CYS B 1 43 ? 42.011 5.025 14.894 1.00 23.60 43 CYS B O 1
#

Radius of gyration: 12.03 Å; Cα contacts (8 Å, |Δi|>4): 207; chains: 2; bounding box: 29×27×25 Å

Sequence (85 aa):
SCFCVCITGPQWDDYRYGNKKEQCKKFLTECEQKNPGAEVEIIQCGSCFCVCITGPQWWDYYRYGNKEQCKKKFLLTTECEQKNPGAEVEIIQC

Secondary structure (DSSP, 8-state):
-EEEEEEETTEEEEEEE-HHHHHHHHHHHHHH-TT-EEEEE-/--EEEEEEETTEEEEEEE-HHHHHHHHHHHHHH-TT-EEEEE-

B-factor: mean 15.8, std 5.26, range [8.08, 39.88]

Solvent-accessible surface area: 5252 Å² total; per-residue (Å²): 128,6,51,0,15,8,40,39,55,110,32,109,20,40,30,105,5,70,106,94,41,0,114,69,20,23,67,59,5,104,139,122,40,128,72,22,125,73,85,73,61,118,86,94,4,58,0,10,11,34,40,57,104,31,113,16,41,25,92,9,53,105,92,50,0,116,70,18,20,78,97,10,93,134,107,39,140,49,20,104,70,90,72,72,107

Foldseek 3Di:
DKKKWWADPPDIDIDDDDPVVRVVVVVVSCVVPVPTDMDMDD/DAKKKWKADPPDIDIDTDDPVVRVVVVVVSCVVDVPIDMDMDD